Protein AF-A0A1B7IWR0-F1 (afdb_monomer_lite)

Radius of gyration: 14.82 Å; chains: 1; bounding box: 40×26×37 Å

Organism: NCBI:txid1354251

Sequence (80 aa):
MDDDALITSDFRTAIEKAIRNCMLRYEPRMSDVVVTAIAEDGYSPLELCFHIVAYMDFSNRKDVLEFDILLDNRQHWCVE

pLDDT: mean 70.98, std 13.64, range [36.72, 86.94]

InterPro domains:
  IPR017737 Type VI secretion system protein TssE1-like [TIGR03357] (8-78)

Secondary structure (DSSP, 8-state):
--HHHHHHHHHHHHHHHHHHHHHHHH-TTEEEEEEEEE--SSS-TT-EEEEEEEEEEETTEEEEEEEEEEE-SS------

Foldseek 3Di:
DCVVVVVLVVVLVVVQVVVQCVCCVVPVQFPGKDKDWDDPPPDDPQWTKIWIWTWGDDPNDTDIDTDMDIPDVPDPPDDD

Structure (mmCIF, N/CA/C/O backbone):
data_AF-A0A1B7IWR0-F1
#
_entry.id   AF-A0A1B7IWR0-F1
#
loop_
_atom_site.group_PDB
_atom_site.id
_atom_site.type_symbol
_atom_site.label_atom_id
_atom_site.label_alt_id
_atom_site.label_comp_id
_atom_site.label_asym_id
_atom_site.label_entity_id
_atom_site.label_seq_id
_atom_site.pdbx_PDB_ins_code
_atom_site.Cartn_x
_atom_site.Cartn_y
_atom_site.Cartn_z
_atom_site.occupancy
_atom_site.B_iso_or_equiv
_atom_site.auth_seq_id
_atom_site.auth_comp_id
_atom_site.auth_asym_id
_atom_site.auth_atom_id
_atom_site.pdbx_PDB_model_num
ATOM 1 N N . MET A 1 1 ? 22.980 -7.501 -18.310 1.00 46.19 1 MET A N 1
ATOM 2 C CA . MET A 1 1 ? 22.820 -6.066 -17.990 1.00 46.19 1 MET A CA 1
ATOM 3 C C . MET A 1 1 ? 21.393 -5.974 -17.512 1.00 46.19 1 MET A C 1
ATOM 5 O O . MET A 1 1 ? 20.484 -5.871 -18.321 1.00 46.19 1 MET A O 1
ATOM 9 N N . ASP A 1 2 ? 21.229 -6.234 -16.2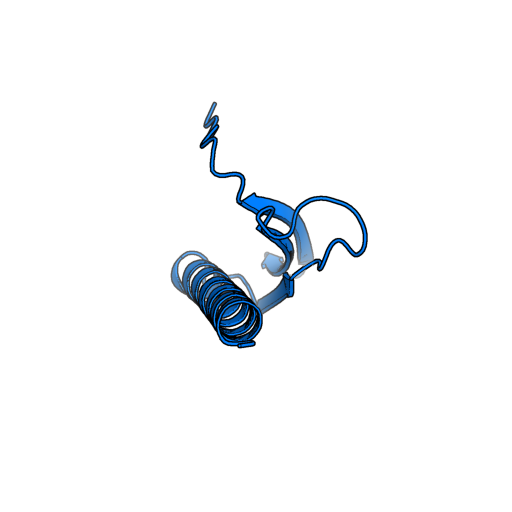20 1.00 52.81 2 ASP A N 1
ATOM 10 C CA . ASP A 1 2 ? 19.979 -6.633 -15.557 1.00 52.81 2 ASP A CA 1
ATOM 11 C C . ASP A 1 2 ? 19.523 -5.534 -14.580 1.00 52.81 2 ASP A C 1
ATOM 13 O O . ASP A 1 2 ? 18.729 -5.761 -13.672 1.00 52.81 2 ASP A O 1
ATOM 17 N N . ASP A 1 3 ? 20.057 -4.324 -14.765 1.00 54.16 3 ASP A N 1
ATOM 18 C CA . ASP A 1 3 ? 19.802 -3.152 -13.933 1.00 54.16 3 ASP A CA 1
ATOM 19 C C . ASP A 1 3 ? 18.350 -2.665 -14.033 1.00 54.16 3 ASP A C 1
ATOM 21 O O . ASP A 1 3 ? 17.814 -2.149 -13.059 1.00 54.16 3 ASP A O 1
ATOM 25 N N . ASP A 1 4 ? 17.683 -2.869 -15.171 1.00 55.41 4 ASP A N 1
ATOM 26 C CA . ASP A 1 4 ? 16.315 -2.383 -15.391 1.00 55.41 4 ASP A CA 1
ATOM 27 C C . ASP A 1 4 ? 15.299 -3.115 -14.495 1.00 55.41 4 ASP A C 1
ATOM 29 O O . ASP A 1 4 ? 14.521 -2.484 -13.787 1.00 55.41 4 ASP A O 1
ATOM 33 N N . ALA A 1 5 ? 15.393 -4.448 -14.404 1.00 56.41 5 ALA A N 1
ATOM 34 C CA . ALA A 1 5 ? 14.513 -5.256 -13.557 1.00 56.41 5 ALA A CA 1
ATOM 35 C C . ALA A 1 5 ? 14.721 -4.991 -12.052 1.00 56.41 5 ALA A C 1
ATOM 37 O O . ALA A 1 5 ? 13.760 -5.023 -11.277 1.00 56.41 5 ALA A O 1
ATOM 38 N N . LEU A 1 6 ? 15.962 -4.694 -11.644 1.00 57.75 6 LEU A N 1
ATOM 39 C CA . LEU A 1 6 ? 16.288 -4.280 -10.278 1.00 57.75 6 LEU A CA 1
ATOM 40 C C . LEU A 1 6 ? 15.640 -2.927 -9.965 1.00 57.75 6 LEU A C 1
ATOM 42 O O . LEU A 1 6 ? 14.856 -2.838 -9.021 1.00 57.75 6 LEU A O 1
ATOM 46 N N . ILE A 1 7 ? 15.839 -1.924 -10.825 1.00 61.06 7 ILE A N 1
ATOM 47 C CA . ILE A 1 7 ? 15.262 -0.584 -10.653 1.00 61.06 7 ILE A CA 1
ATOM 48 C C . ILE A 1 7 ? 13.727 -0.633 -10.619 1.00 61.06 7 ILE A C 1
ATOM 50 O O . ILE A 1 7 ? 13.113 0.033 -9.782 1.00 61.06 7 ILE A O 1
ATOM 54 N N . THR A 1 8 ? 13.082 -1.444 -11.463 1.00 62.09 8 THR A N 1
ATOM 55 C CA . THR A 1 8 ? 11.621 -1.620 -11.435 1.00 62.09 8 THR A CA 1
ATOM 56 C C . THR A 1 8 ? 11.151 -2.247 -10.121 1.00 62.09 8 THR A C 1
ATOM 58 O O . THR A 1 8 ? 10.133 -1.828 -9.569 1.00 62.09 8 THR A O 1
ATOM 61 N N . SER A 1 9 ? 11.885 -3.222 -9.578 1.00 66.56 9 SER A N 1
ATOM 62 C CA . SER A 1 9 ? 11.545 -3.856 -8.296 1.00 66.56 9 SER A CA 1
ATOM 63 C C . SER A 1 9 ? 11.704 -2.902 -7.101 1.00 66.56 9 SER A C 1
ATOM 65 O O . SER A 1 9 ? 10.829 -2.842 -6.227 1.00 66.56 9 SER A O 1
ATOM 67 N N . ASP A 1 10 ? 12.754 -2.078 -7.109 1.00 72.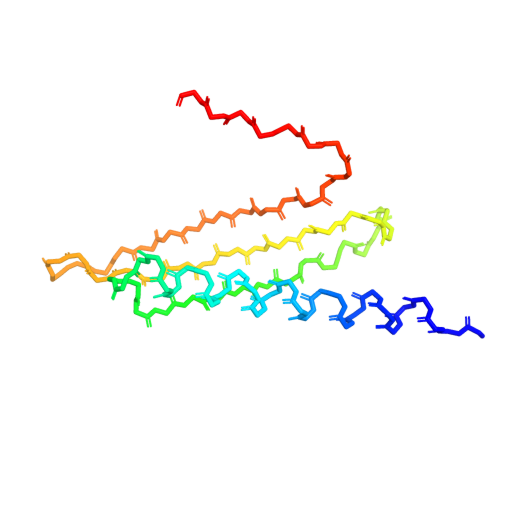50 10 ASP A N 1
ATOM 68 C CA . ASP A 1 10 ? 12.982 -1.023 -6.122 1.00 72.50 10 ASP A CA 1
ATOM 69 C C . ASP A 1 10 ? 11.898 0.060 -6.209 1.00 72.50 10 ASP A C 1
ATOM 71 O O . ASP A 1 10 ? 11.367 0.499 -5.184 1.00 72.50 10 ASP A O 1
ATOM 75 N N . PHE A 1 11 ? 11.498 0.445 -7.426 1.00 75.25 11 PHE A N 1
ATOM 76 C CA . PHE A 1 11 ? 10.430 1.418 -7.651 1.00 75.25 11 PHE A CA 1
ATOM 77 C C . PHE A 1 11 ? 9.081 0.914 -7.130 1.00 75.25 11 PHE A C 1
ATOM 79 O O . PHE A 1 11 ? 8.393 1.631 -6.405 1.00 75.25 11 PHE A O 1
ATOM 86 N N . ARG A 1 12 ? 8.721 -0.342 -7.415 1.00 75.81 12 ARG A N 1
ATOM 87 C CA . ARG A 1 12 ? 7.487 -0.969 -6.908 1.00 75.81 12 ARG A CA 1
ATOM 88 C C . ARG A 1 12 ? 7.445 -0.987 -5.388 1.00 75.81 12 ARG A C 1
ATOM 90 O O . ARG A 1 12 ? 6.444 -0.586 -4.801 1.00 75.81 12 ARG A O 1
ATOM 97 N N . THR A 1 13 ? 8.557 -1.361 -4.762 1.00 79.00 13 THR A N 1
ATOM 98 C CA . THR A 1 13 ? 8.699 -1.363 -3.301 1.00 79.00 13 THR A CA 1
ATOM 99 C C . THR A 1 13 ? 8.608 0.052 -2.717 1.00 79.00 13 THR A C 1
ATOM 101 O O . THR A 1 13 ? 8.030 0.257 -1.647 1.00 79.00 13 THR A O 1
ATOM 104 N N . ALA A 1 14 ? 9.169 1.054 -3.400 1.00 83.19 14 ALA A N 1
ATOM 105 C CA . ALA A 1 14 ? 9.082 2.449 -2.979 1.00 83.19 14 ALA A CA 1
ATOM 106 C C . ALA A 1 14 ? 7.642 2.983 -3.060 1.00 83.19 14 ALA A C 1
ATOM 108 O O . ALA A 1 14 ? 7.185 3.634 -2.118 1.00 83.19 14 ALA A O 1
ATOM 109 N N . ILE A 1 15 ? 6.918 2.671 -4.140 1.00 81.81 15 ILE A N 1
ATOM 110 C CA . ILE A 1 15 ? 5.509 3.043 -4.325 1.00 81.81 15 ILE A CA 1
ATOM 111 C C . ILE A 1 15 ? 4.622 2.345 -3.289 1.00 81.81 15 ILE A C 1
ATOM 113 O O . ILE A 1 15 ? 3.815 3.011 -2.646 1.00 81.81 15 ILE A O 1
ATOM 117 N N . GLU A 1 16 ? 4.823 1.048 -3.045 1.00 83.25 16 GLU A N 1
ATOM 118 C CA . GLU A 1 16 ? 4.111 0.281 -2.013 1.00 83.25 16 GLU A CA 1
ATOM 119 C C . GLU A 1 16 ? 4.208 0.966 -0.640 1.00 83.25 16 GLU A C 1
ATOM 121 O O . GLU A 1 16 ? 3.201 1.264 0.013 1.00 83.25 16 GLU A O 1
ATOM 126 N N . LYS A 1 17 ? 5.437 1.308 -0.234 1.00 84.25 17 LYS A N 1
ATOM 127 C CA . LYS A 1 17 ? 5.702 2.025 1.018 1.00 84.25 17 LYS A CA 1
ATOM 128 C C . LYS A 1 17 ? 5.093 3.422 1.021 1.00 84.25 17 LYS A C 1
ATOM 130 O O . LYS A 1 17 ? 4.568 3.843 2.051 1.00 84.25 17 LYS A O 1
ATOM 135 N N . ALA A 1 18 ? 5.164 4.145 -0.096 1.00 85.50 18 ALA A N 1
ATOM 136 C CA . ALA A 1 18 ? 4.607 5.487 -0.208 1.00 85.50 18 ALA A CA 1
ATOM 137 C C . ALA A 1 18 ? 3.082 5.473 -0.050 1.00 85.50 18 ALA A C 1
ATOM 139 O O . ALA A 1 18 ? 2.557 6.244 0.751 1.00 85.50 18 ALA A O 1
ATOM 140 N N . ILE A 1 19 ? 2.385 4.563 -0.737 1.00 83.50 19 ILE A N 1
ATOM 141 C CA . ILE A 1 19 ? 0.931 4.383 -0.642 1.00 83.50 19 ILE A CA 1
ATOM 142 C C . ILE A 1 19 ? 0.544 4.030 0.792 1.00 83.50 19 ILE A C 1
ATOM 144 O O . ILE A 1 19 ? -0.287 4.719 1.382 1.00 83.50 19 ILE A O 1
ATOM 148 N N . ARG A 1 20 ? 1.192 3.018 1.385 1.00 84.38 20 ARG A N 1
ATOM 149 C CA . ARG A 1 20 ? 0.930 2.605 2.770 1.00 84.38 20 ARG A CA 1
ATOM 150 C C . ARG A 1 20 ? 1.106 3.767 3.745 1.00 84.38 20 ARG A C 1
ATOM 152 O O . ARG A 1 20 ? 0.246 4.007 4.588 1.00 84.38 20 ARG A O 1
ATOM 159 N N . ASN A 1 21 ? 2.205 4.507 3.618 1.00 84.06 21 ASN A N 1
ATOM 160 C CA . ASN A 1 21 ? 2.494 5.636 4.493 1.00 84.06 21 ASN A CA 1
ATOM 161 C C . ASN A 1 21 ? 1.504 6.792 4.290 1.00 84.06 21 ASN A C 1
ATOM 163 O O . ASN A 1 21 ? 1.065 7.392 5.264 1.00 84.06 21 ASN A O 1
ATOM 167 N N . CYS A 1 22 ? 1.116 7.096 3.049 1.00 84.06 22 CYS A N 1
ATOM 168 C CA . CYS A 1 22 ? 0.097 8.104 2.758 1.00 84.06 22 CYS A CA 1
ATOM 169 C C . CYS A 1 22 ? -1.253 7.718 3.368 1.00 84.06 22 CYS A C 1
ATOM 171 O O . CYS A 1 22 ? -1.837 8.522 4.086 1.00 84.06 22 CYS A O 1
ATOM 173 N N . MET A 1 23 ? -1.715 6.489 3.147 1.00 81.75 23 MET A N 1
ATOM 174 C CA . MET A 1 23 ? -2.984 5.978 3.674 1.00 81.75 23 MET A CA 1
ATOM 175 C C . MET A 1 23 ? -3.035 6.076 5.208 1.00 81.75 23 MET A C 1
ATOM 177 O O . MET A 1 23 ? -3.935 6.707 5.757 1.00 81.75 23 MET A O 1
ATOM 181 N N . LEU A 1 24 ? -2.002 5.573 5.898 1.00 78.81 24 LEU A N 1
ATOM 182 C CA . LEU A 1 24 ? -1.895 5.649 7.363 1.00 78.81 24 LEU A CA 1
ATOM 183 C C . LEU A 1 24 ? -1.772 7.088 7.888 1.00 78.81 24 LEU A C 1
ATOM 185 O O . LEU A 1 24 ? -2.232 7.391 8.988 1.00 78.81 24 LEU A O 1
ATOM 189 N N . ARG A 1 25 ? -1.136 7.982 7.122 1.00 81.50 25 ARG A N 1
ATOM 190 C CA . ARG A 1 25 ? -0.940 9.382 7.514 1.00 81.50 25 ARG A CA 1
ATOM 191 C C . ARG A 1 25 ? -2.203 10.220 7.356 1.00 81.50 25 ARG A C 1
ATOM 193 O O . ARG A 1 25 ? -2.458 11.074 8.201 1.00 81.50 25 ARG A O 1
ATOM 200 N N . TYR A 1 26 ? -2.929 10.041 6.258 1.00 80.38 26 TYR A N 1
ATOM 201 C CA . TYR A 1 26 ? -4.114 10.841 5.957 1.00 80.38 26 TYR A CA 1
ATOM 202 C C . TYR A 1 26 ? -5.361 10.304 6.653 1.00 80.38 26 TYR A C 1
ATOM 204 O O . TYR A 1 26 ? -6.209 11.102 7.040 1.00 80.38 26 TYR A O 1
ATOM 212 N N . GLU A 1 27 ? -5.445 8.992 6.879 1.00 75.31 27 GLU A N 1
ATOM 213 C CA . GLU A 1 27 ? -6.646 8.360 7.413 1.00 75.31 27 GLU A CA 1
ATOM 214 C C . GLU A 1 27 ? -6.311 7.493 8.647 1.00 75.31 27 GLU A C 1
ATOM 216 O O . GLU A 1 27 ? -6.232 6.268 8.564 1.00 75.31 27 GLU A O 1
ATOM 221 N N . PRO A 1 28 ? -6.150 8.102 9.842 1.00 72.88 28 P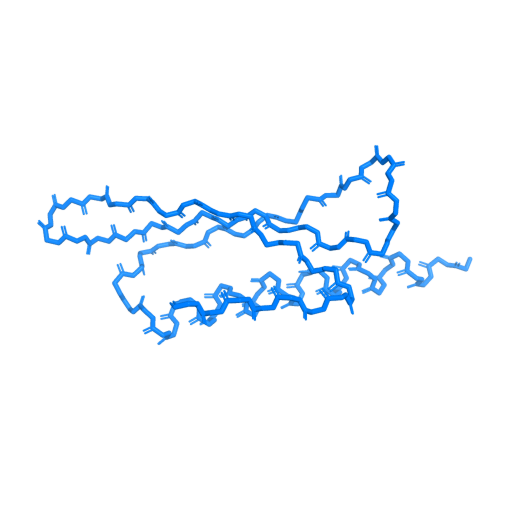RO A N 1
ATOM 222 C CA . PRO A 1 28 ? -5.679 7.426 11.063 1.00 72.88 28 PRO A CA 1
ATOM 223 C C . PRO A 1 28 ? -6.644 6.364 11.622 1.00 72.88 28 PRO A C 1
ATOM 225 O O . PRO A 1 28 ? -6.333 5.697 12.604 1.00 72.88 28 PRO A O 1
ATOM 228 N N . ARG A 1 29 ? -7.833 6.228 11.023 1.00 76.69 29 ARG A N 1
ATOM 229 C CA . ARG A 1 29 ? -8.817 5.173 11.321 1.00 76.69 29 ARG A CA 1
ATOM 230 C C . ARG A 1 29 ? -8.485 3.848 10.622 1.00 76.69 29 ARG A C 1
ATOM 232 O O . ARG A 1 29 ? -9.068 2.818 10.960 1.00 76.69 29 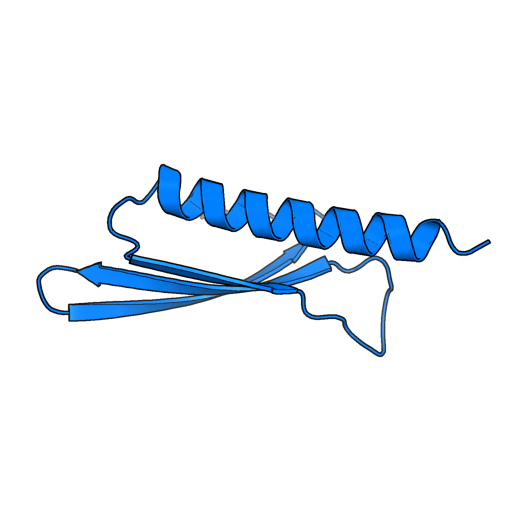ARG A O 1
ATOM 239 N N . MET A 1 30 ? -7.568 3.866 9.652 1.00 78.62 30 MET A N 1
ATOM 240 C CA . MET A 1 30 ? -7.031 2.658 9.034 1.00 78.62 30 MET A CA 1
ATOM 241 C C . MET A 1 30 ? -6.150 1.919 10.044 1.00 78.62 30 MET A C 1
ATOM 243 O O . MET A 1 30 ? -5.149 2.449 10.519 1.00 78.62 30 MET A O 1
ATOM 247 N N . SER A 1 31 ? -6.541 0.694 10.382 1.00 77.19 31 SER A N 1
ATOM 248 C CA . SER A 1 31 ? -5.799 -0.184 11.289 1.00 77.19 31 SER A CA 1
ATOM 249 C C . SER A 1 31 ? -4.651 -0.893 10.584 1.00 77.19 31 SER A C 1
ATOM 251 O O . SER A 1 31 ? -3.598 -1.095 11.183 1.00 77.19 31 SER A O 1
ATOM 253 N N . ASP A 1 32 ? -4.849 -1.278 9.324 1.00 80.31 32 ASP A N 1
ATOM 254 C CA . ASP A 1 32 ? -3.808 -1.914 8.526 1.00 80.31 32 ASP A CA 1
ATOM 255 C C . ASP A 1 32 ? -4.028 -1.658 7.036 1.00 80.31 32 ASP A C 1
ATOM 257 O O . ASP A 1 32 ? -5.158 -1.474 6.591 1.00 80.31 32 ASP A O 1
ATOM 261 N N . VAL A 1 33 ? -2.940 -1.622 6.270 1.00 82.44 33 VAL A N 1
ATOM 262 C CA . VAL A 1 33 ? -2.977 -1.437 4.819 1.00 82.44 33 VAL A CA 1
ATOM 263 C C . VAL A 1 33 ? -1.975 -2.397 4.202 1.00 82.44 33 VAL A C 1
ATOM 265 O O . VAL A 1 33 ? -0.769 -2.299 4.455 1.00 82.44 33 VAL A O 1
ATOM 268 N N . VAL A 1 34 ? -2.490 -3.299 3.377 1.00 85.88 34 VAL A N 1
ATOM 269 C CA . VAL A 1 34 ? -1.729 -4.253 2.582 1.00 85.88 34 VAL A CA 1
ATOM 270 C C . VAL A 1 34 ? -1.720 -3.746 1.151 1.00 85.88 34 VAL A C 1
ATOM 272 O O . VAL A 1 34 ? -2.768 -3.575 0.537 1.00 85.88 34 VAL A O 1
ATOM 275 N N . VAL A 1 35 ? -0.529 -3.496 0.622 1.00 84.25 35 VAL A N 1
ATOM 276 C CA . VAL A 1 35 ? -0.334 -3.119 -0.777 1.00 84.25 35 VAL A CA 1
ATOM 277 C C . VAL A 1 35 ? 0.448 -4.251 -1.425 1.00 84.25 35 VAL A C 1
ATOM 279 O O . VAL A 1 35 ? 1.485 -4.647 -0.907 1.00 84.25 35 VAL A O 1
ATOM 282 N N . THR A 1 36 ? -0.077 -4.810 -2.510 1.00 84.44 36 THR A N 1
ATOM 283 C CA . THR A 1 36 ? 0.530 -5.929 -3.236 1.00 84.44 36 THR A CA 1
ATOM 284 C C . THR A 1 36 ? 0.759 -5.511 -4.675 1.00 84.44 36 THR A C 1
ATOM 286 O O . THR A 1 36 ? -0.182 -5.175 -5.390 1.00 84.44 36 THR A O 1
ATOM 289 N N . ALA A 1 37 ? 2.011 -5.530 -5.120 1.00 77.69 37 ALA A N 1
ATOM 290 C CA . ALA A 1 37 ? 2.322 -5.260 -6.513 1.00 77.69 37 ALA A CA 1
ATOM 291 C C . ALA A 1 37 ? 1.941 -6.472 -7.382 1.00 77.69 37 ALA A C 1
ATOM 293 O O . ALA A 1 37 ? 2.476 -7.565 -7.199 1.00 77.69 37 ALA A O 1
ATOM 294 N N . ILE A 1 38 ? 1.041 -6.277 -8.347 1.00 76.44 38 ILE A N 1
ATOM 295 C CA . ILE A 1 38 ? 0.635 -7.321 -9.293 1.00 76.44 38 ILE A CA 1
ATOM 296 C C . ILE A 1 38 ? 1.660 -7.334 -10.423 1.00 76.44 38 ILE A C 1
ATOM 298 O O . ILE A 1 38 ? 1.727 -6.411 -11.233 1.00 76.44 38 ILE A O 1
ATOM 302 N N . ALA A 1 39 ? 2.553 -8.321 -10.445 1.00 64.56 39 ALA A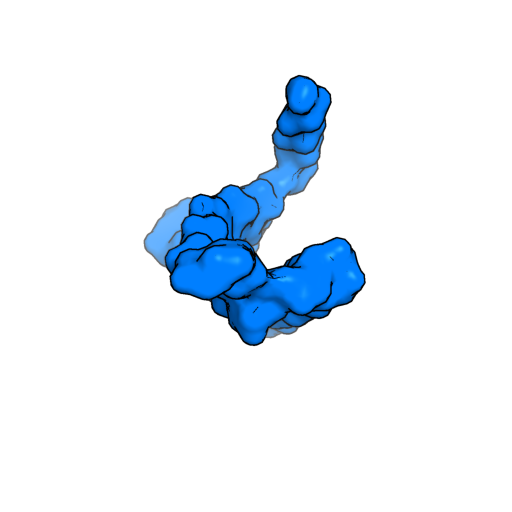 N 1
ATOM 303 C CA . ALA A 1 39 ? 3.408 -8.546 -11.604 1.00 64.56 39 ALA A CA 1
ATOM 304 C C . ALA A 1 39 ? 2.565 -9.250 -12.668 1.00 64.56 39 ALA A C 1
ATOM 306 O O . ALA A 1 39 ? 2.300 -10.443 -12.545 1.00 64.56 39 ALA A O 1
ATOM 307 N N . GLU A 1 40 ? 2.095 -8.507 -13.670 1.00 57.66 40 GLU A N 1
ATOM 308 C CA . GLU A 1 40 ? 1.448 -9.118 -14.827 1.00 57.66 40 GLU A CA 1
ATOM 309 C C . GLU A 1 40 ? 2.505 -9.874 -15.636 1.00 57.66 40 GLU A C 1
ATOM 311 O O . GLU A 1 40 ? 3.246 -9.318 -16.447 1.00 57.66 40 GLU A O 1
ATOM 316 N N . ASP A 1 41 ? 2.601 -11.173 -15.358 1.00 53.22 41 ASP A N 1
ATOM 317 C CA . ASP A 1 41 ? 3.366 -12.155 -16.121 1.00 53.22 41 ASP A CA 1
ATOM 318 C C . ASP A 1 41 ? 2.665 -12.353 -17.478 1.00 53.22 41 ASP A C 1
ATOM 320 O O . ASP A 1 41 ? 1.934 -13.315 -17.699 1.00 53.22 41 ASP A O 1
ATOM 324 N N . GLY A 1 42 ? 2.751 -11.367 -18.374 1.00 52.84 42 GLY A N 1
ATOM 325 C CA . GLY A 1 42 ? 2.147 -11.518 -19.697 1.00 52.84 42 GLY A CA 1
ATOM 326 C C . GLY A 1 42 ? 2.169 -10.305 -20.610 1.00 52.84 42 GLY A C 1
ATOM 327 O O . GLY A 1 42 ? 2.468 -10.466 -21.791 1.00 52.84 42 GLY A O 1
ATOM 328 N N . TYR A 1 43 ? 1.870 -9.103 -20.120 1.00 48.53 43 TYR A N 1
ATOM 329 C CA . TYR A 1 43 ? 1.701 -7.941 -20.992 1.00 48.53 43 TYR A CA 1
ATOM 330 C C . TYR A 1 43 ? 2.214 -6.675 -20.291 1.00 48.53 43 TYR A C 1
ATOM 332 O O . TYR A 1 43 ? 1.752 -6.320 -19.221 1.00 48.53 43 TYR A O 1
ATOM 340 N N . SER A 1 44 ? 3.209 -6.031 -20.909 1.00 53.81 44 SER A N 1
ATOM 341 C CA . SER A 1 44 ? 3.809 -4.736 -20.539 1.00 53.81 44 SER A CA 1
ATOM 342 C C . SER A 1 44 ? 4.636 -4.667 -19.234 1.00 53.81 44 SER A C 1
ATOM 344 O O . SER A 1 44 ? 4.097 -4.396 -18.166 1.00 53.81 44 SER A O 1
ATOM 346 N N . PRO A 1 45 ? 5.986 -4.698 -19.302 1.00 56.19 45 PRO A N 1
ATOM 347 C CA . PRO A 1 45 ? 6.866 -4.412 -18.150 1.00 56.19 45 PRO A CA 1
ATOM 348 C C . PRO A 1 45 ? 6.757 -2.974 -17.595 1.00 56.19 45 PRO A C 1
ATOM 350 O O . PRO A 1 45 ? 7.426 -2.630 -16.624 1.00 56.19 45 PRO A O 1
ATOM 353 N N . LEU A 1 46 ? 5.942 -2.126 -18.227 1.00 59.50 46 LEU A N 1
ATOM 354 C CA . LEU A 1 46 ? 5.747 -0.715 -17.897 1.00 59.50 46 LEU A CA 1
ATOM 355 C C . LEU A 1 46 ? 4.433 -0.451 -17.145 1.00 59.50 46 LEU A C 1
ATOM 357 O O . LEU A 1 46 ? 4.258 0.654 -16.637 1.00 59.50 46 LEU A O 1
ATOM 361 N N . GLU A 1 47 ? 3.520 -1.425 -17.078 1.00 64.50 47 GLU A N 1
ATOM 362 C CA . GLU A 1 47 ? 2.242 -1.272 -16.377 1.00 64.50 47 GLU A CA 1
ATOM 363 C C . GLU A 1 47 ? 2.418 -1.670 -14.909 1.00 64.50 47 GLU A C 1
ATOM 365 O O . GLU A 1 47 ? 2.764 -2.800 -14.560 1.00 64.50 47 GLU A O 1
ATOM 370 N N . LEU A 1 48 ? 2.255 -0.687 -14.025 1.00 73.69 48 LEU A N 1
ATOM 371 C CA . LEU A 1 48 ? 2.473 -0.849 -12.595 1.00 73.69 48 LEU A CA 1
ATOM 372 C C . LEU A 1 48 ? 1.125 -0.988 -11.886 1.00 73.69 48 LEU A C 1
ATOM 374 O O . LEU A 1 48 ? 0.552 -0.007 -11.416 1.00 73.69 48 LEU A O 1
ATOM 378 N N . CYS A 1 49 ? 0.631 -2.221 -11.803 1.00 78.62 49 CYS A N 1
ATOM 379 C CA . CYS A 1 49 ? -0.572 -2.559 -11.048 1.00 78.62 49 CYS A CA 1
ATOM 380 C C . CYS A 1 49 ? -0.260 -2.823 -9.568 1.00 78.62 49 CYS A C 1
ATOM 382 O O . CYS A 1 49 ? 0.660 -3.576 -9.224 1.00 78.62 49 CYS A O 1
ATOM 384 N N . PHE A 1 50 ? -1.071 -2.243 -8.685 1.00 82.25 50 PHE A N 1
ATOM 385 C CA . PHE A 1 50 ? -1.033 -2.462 -7.244 1.00 82.25 50 PHE A CA 1
ATOM 386 C C . PHE A 1 50 ? -2.434 -2.744 -6.723 1.00 82.25 50 PHE A C 1
ATOM 388 O O . PHE A 1 50 ? -3.330 -1.919 -6.865 1.00 82.25 50 PHE A O 1
ATOM 395 N N . HIS A 1 51 ? -2.592 -3.875 -6.056 1.00 85.94 51 HIS A N 1
ATOM 396 C CA . HIS A 1 51 ? -3.790 -4.193 -5.303 1.00 85.94 51 HIS A CA 1
ATOM 397 C C . HIS A 1 51 ? -3.651 -3.656 -3.881 1.00 85.94 51 HIS A C 1
ATOM 399 O O . HIS A 1 51 ? -2.643 -3.923 -3.216 1.00 85.94 51 HIS A O 1
ATOM 405 N N . ILE A 1 52 ? -4.633 -2.896 -3.405 1.00 86.00 52 ILE A N 1
ATOM 406 C CA . ILE A 1 52 ? -4.612 -2.294 -2.073 1.00 86.00 52 ILE A CA 1
ATOM 407 C C . ILE A 1 52 ? -5.813 -2.781 -1.284 1.00 86.00 52 ILE A C 1
ATOM 409 O O . ILE A 1 52 ? -6.958 -2.585 -1.681 1.00 86.00 52 ILE A O 1
ATOM 413 N N . VAL A 1 53 ? -5.527 -3.343 -0.113 1.00 86.62 53 VAL A N 1
ATOM 414 C CA . VAL A 1 53 ? -6.519 -3.743 0.880 1.00 86.62 53 VAL A CA 1
ATOM 415 C C . VAL A 1 53 ? -6.243 -2.965 2.158 1.00 86.62 53 VAL A C 1
ATOM 417 O O . VAL A 1 53 ? -5.235 -3.184 2.829 1.00 86.62 53 VAL A O 1
ATOM 420 N N . ALA A 1 54 ? -7.130 -2.041 2.501 1.00 85.81 54 ALA A N 1
ATOM 421 C CA . ALA A 1 54 ? -7.079 -1.273 3.733 1.00 85.81 54 ALA A CA 1
ATOM 422 C C . ALA A 1 54 ? -8.179 -1.732 4.693 1.00 85.81 54 ALA A C 1
ATOM 424 O O . ALA A 1 54 ? -9.347 -1.845 4.333 1.00 85.81 54 ALA A O 1
ATOM 425 N N . TYR A 1 55 ? -7.804 -1.963 5.942 1.00 84.06 55 TYR A N 1
ATOM 426 C CA . TYR A 1 55 ? -8.705 -2.299 7.033 1.00 84.06 55 TYR A CA 1
ATOM 427 C C . TYR A 1 55 ? -8.949 -1.047 7.860 1.00 84.06 55 TYR A C 1
ATOM 429 O O . TYR A 1 55 ? -8.004 -0.433 8.356 1.00 84.06 55 TYR A O 1
ATOM 437 N N . MET A 1 56 ? -10.208 -0.678 8.044 1.00 81.38 56 MET A N 1
ATOM 438 C CA . MET A 1 56 ? -10.628 0.477 8.829 1.00 81.38 56 MET A CA 1
ATOM 439 C C . MET A 1 56 ? -11.488 0.022 9.996 1.00 81.38 56 MET A C 1
ATOM 441 O O . MET A 1 56 ? -12.346 -0.847 9.845 1.00 81.38 56 MET A O 1
ATOM 445 N N . ASP A 1 57 ? -11.271 0.624 11.164 1.00 76.75 57 ASP A N 1
ATOM 446 C CA . ASP A 1 57 ? -12.166 0.420 12.300 1.00 76.75 57 ASP A CA 1
ATOM 447 C C . ASP A 1 57 ? -13.142 1.595 12.367 1.00 76.75 57 ASP A C 1
ATOM 449 O O . ASP A 1 57 ? -12.778 2.727 12.703 1.00 76.75 57 ASP A O 1
ATOM 453 N N . PHE A 1 58 ? -14.388 1.341 11.974 1.00 73.62 58 PHE A N 1
ATOM 454 C CA . PHE A 1 58 ? -15.451 2.329 12.012 1.00 73.62 58 PHE A CA 1
ATOM 455 C C . PHE A 1 58 ? -16.456 1.949 13.093 1.00 73.62 58 PHE A C 1
ATOM 457 O O . PHE A 1 58 ? -17.316 1.095 12.900 1.00 73.62 58 PHE A O 1
ATOM 464 N N . SER A 1 59 ? -16.358 2.605 14.254 1.00 63.59 59 SER A N 1
ATOM 465 C CA . SER A 1 59 ? -17.337 2.510 15.350 1.00 63.59 59 SER A CA 1
ATOM 466 C C . SER A 1 59 ? -17.806 1.072 15.631 1.00 63.59 59 SER A C 1
ATOM 468 O O . SER A 1 59 ? -19.004 0.783 15.588 1.00 63.59 59 SER A O 1
ATOM 470 N N . ASN A 1 60 ? -16.856 0.172 15.923 1.00 64.69 60 ASN A N 1
ATOM 471 C CA . ASN A 1 60 ? -17.104 -1.235 16.270 1.00 64.69 60 ASN A CA 1
ATOM 472 C C . ASN A 1 60 ? -17.501 -2.141 15.081 1.00 64.69 60 ASN A C 1
ATOM 474 O O . ASN A 1 60 ? -18.013 -3.249 15.283 1.00 64.69 60 ASN A O 1
ATOM 478 N N . ARG A 1 61 ? -17.259 -1.692 13.845 1.00 69.06 61 ARG A N 1
ATOM 479 C CA . ARG A 1 61 ? -17.293 -2.503 12.623 1.00 69.06 61 ARG A CA 1
ATOM 480 C C . ARG A 1 61 ? -15.934 -2.433 11.936 1.00 69.06 61 ARG A C 1
ATOM 482 O O . ARG A 1 61 ? -15.366 -1.357 11.778 1.00 69.06 61 ARG A O 1
ATOM 489 N N . LYS A 1 62 ? -15.418 -3.603 11.559 1.00 72.19 62 LYS A N 1
ATOM 490 C CA . LYS A 1 62 ? -14.245 -3.706 10.694 1.00 72.19 62 LYS A CA 1
ATOM 491 C C . LYS A 1 62 ? -14.728 -3.580 9.262 1.00 72.19 62 LYS A C 1
ATOM 493 O O . LYS A 1 62 ? -15.377 -4.498 8.764 1.00 72.19 62 LYS A O 1
ATOM 498 N N . ASP A 1 63 ? -14.428 -2.452 8.646 1.00 81.50 63 ASP A N 1
ATOM 499 C CA . ASP A 1 63 ? -14.666 -2.223 7.231 1.00 81.50 63 ASP A CA 1
ATOM 500 C C . ASP A 1 63 ? -13.380 -2.528 6.457 1.00 81.50 63 ASP A C 1
ATOM 502 O O . ASP A 1 63 ? -12.268 -2.253 6.915 1.00 81.50 63 ASP A O 1
ATOM 506 N N . VAL A 1 64 ? -13.540 -3.153 5.294 1.00 83.31 64 VAL A N 1
ATOM 507 C CA . VAL A 1 64 ? -12.455 -3.441 4.354 1.00 83.31 64 VAL A CA 1
ATOM 508 C C . VAL A 1 64 ? -12.680 -2.598 3.117 1.00 83.31 64 VAL A C 1
ATOM 510 O O . VAL A 1 64 ? -13.755 -2.631 2.522 1.00 83.31 64 VAL A O 1
ATOM 513 N N . LEU A 1 65 ? -11.649 -1.856 2.739 1.00 83.00 65 LEU A N 1
ATOM 514 C CA . LEU A 1 65 ? -11.577 -1.114 1.499 1.00 83.00 65 LEU A CA 1
ATOM 515 C C . LEU A 1 65 ? -10.582 -1.829 0.586 1.00 83.00 65 LEU A C 1
ATOM 517 O O . LEU A 1 65 ? -9.396 -1.892 0.894 1.00 83.00 65 LEU A O 1
ATOM 521 N N . GLU A 1 66 ? -11.076 -2.362 -0.524 1.00 86.94 66 GLU A N 1
ATOM 522 C CA . GLU A 1 66 ? -10.282 -3.066 -1.527 1.00 86.94 66 GLU A CA 1
ATOM 523 C C . GLU A 1 66 ? -10.396 -2.331 -2.862 1.00 86.94 66 GLU A C 1
ATOM 525 O O . GLU A 1 66 ? -11.502 -2.021 -3.309 1.00 86.94 66 GLU A O 1
ATOM 530 N N . PHE A 1 67 ? -9.257 -2.000 -3.467 1.00 83.19 67 PHE A N 1
ATOM 531 C CA . PHE A 1 67 ? -9.199 -1.350 -4.772 1.00 83.19 67 PHE A CA 1
ATOM 532 C C . PHE A 1 67 ? -7.847 -1.578 -5.444 1.00 83.19 67 PHE A C 1
ATOM 534 O O . PHE A 1 67 ? -6.808 -1.686 -4.791 1.00 83.19 67 PHE A O 1
ATOM 541 N N . ASP A 1 68 ? -7.866 -1.586 -6.770 1.00 82.50 68 ASP A N 1
ATOM 542 C CA . ASP A 1 68 ? -6.674 -1.671 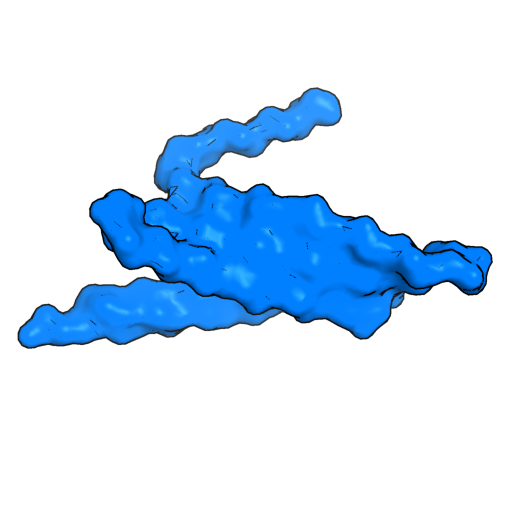-7.600 1.00 82.50 68 ASP A CA 1
ATOM 543 C C . ASP A 1 68 ? -6.263 -0.281 -8.089 1.00 82.50 68 ASP A C 1
ATOM 545 O O . ASP A 1 68 ? -7.093 0.536 -8.493 1.00 82.50 68 ASP A O 1
ATOM 549 N N . ILE A 1 69 ? -4.960 -0.014 -8.080 1.00 78.12 69 ILE A N 1
ATOM 550 C CA . ILE A 1 69 ? -4.362 1.139 -8.741 1.00 78.12 69 ILE A CA 1
ATOM 551 C C . ILE A 1 69 ? -3.506 0.628 -9.892 1.00 78.12 69 ILE A C 1
ATOM 553 O O . ILE A 1 69 ? -2.495 -0.039 -9.681 1.00 78.12 69 ILE A O 1
ATOM 557 N N . LEU A 1 70 ? -3.877 1.018 -11.105 1.00 78.06 70 LEU A N 1
ATOM 558 C CA . LEU A 1 70 ? -3.036 0.906 -12.287 1.00 78.06 70 LEU A CA 1
ATOM 559 C C . LEU A 1 70 ? -2.294 2.234 -12.480 1.00 78.06 70 LEU A C 1
ATOM 561 O O . LEU A 1 70 ? -2.900 3.254 -12.811 1.00 78.06 70 LEU A O 1
ATOM 565 N N . LEU A 1 71 ? -0.977 2.232 -12.275 1.00 69.44 71 LEU A N 1
ATOM 566 C CA . LEU A 1 71 ? -0.109 3.308 -12.745 1.00 69.44 71 LEU A CA 1
ATOM 567 C C . LEU A 1 71 ? 0.167 3.072 -14.235 1.00 69.44 71 LEU A C 1
ATOM 569 O O . LEU A 1 71 ? 1.184 2.488 -14.607 1.00 69.44 71 LEU A O 1
ATOM 573 N N . ASP A 1 72 ? -0.751 3.538 -15.079 1.00 65.00 72 ASP A N 1
ATOM 574 C CA . ASP A 1 72 ? -0.464 3.796 -16.488 1.00 65.00 72 ASP A CA 1
ATOM 575 C C . ASP A 1 72 ? 0.089 5.222 -16.624 1.00 65.00 72 ASP A C 1
ATOM 577 O O . ASP A 1 72 ? -0.348 6.160 -15.949 1.00 65.00 72 ASP A O 1
ATOM 581 N N . ASN A 1 73 ? 1.046 5.427 -17.529 1.00 53.41 73 ASN A N 1
ATOM 582 C CA . ASN A 1 73 ? 1.618 6.752 -17.790 1.00 53.41 73 ASN A CA 1
ATOM 583 C C . ASN A 1 73 ? 0.597 7.719 -18.443 1.00 53.41 73 ASN A C 1
ATOM 585 O O . ASN A 1 73 ? 0.921 8.869 -18.742 1.00 53.41 73 ASN A O 1
ATOM 589 N N . ARG A 1 74 ? -0.650 7.280 -18.663 1.00 53.59 74 ARG A N 1
ATOM 590 C CA . ARG A 1 74 ? -1.784 8.103 -19.098 1.00 53.59 74 ARG A CA 1
ATOM 591 C C . ARG A 1 74 ? -2.649 8.419 -17.883 1.00 53.59 74 ARG A C 1
ATOM 593 O O . ARG A 1 74 ? -3.641 7.760 -17.593 1.00 53.59 74 ARG A O 1
ATOM 600 N N . GLN A 1 75 ? -2.246 9.456 -17.158 1.00 46.75 75 GLN A N 1
ATOM 601 C CA . GLN A 1 75 ? -2.958 9.979 -15.995 1.00 46.75 75 GLN A CA 1
ATOM 602 C C . GLN A 1 75 ? -4.402 10.382 -16.350 1.00 46.75 75 GLN A C 1
ATOM 604 O O . GLN A 1 75 ? -4.653 11.509 -16.767 1.00 46.75 75 GLN A O 1
ATOM 609 N N . HIS A 1 76 ? -5.363 9.486 -16.143 1.00 43.72 76 HIS A N 1
ATOM 610 C CA . HIS A 1 76 ? -6.784 9.819 -16.080 1.00 43.72 76 HIS A CA 1
ATOM 611 C C . HIS A 1 76 ? -7.239 9.727 -14.624 1.00 43.72 76 HIS A C 1
ATOM 613 O O . HIS A 1 76 ? -7.890 8.773 -14.211 1.00 43.72 76 HIS A O 1
ATOM 619 N N . TRP A 1 77 ? -6.878 10.730 -13.825 1.00 42.44 77 TRP A N 1
ATOM 620 C CA . TRP A 1 77 ? -7.552 10.955 -12.552 1.00 42.44 77 TRP A CA 1
ATOM 621 C C . TRP A 1 77 ? -8.882 11.661 -12.865 1.00 42.44 77 TRP A C 1
ATOM 623 O O . TRP A 1 77 ? -8.912 12.852 -13.155 1.00 42.44 77 TRP A O 1
ATOM 633 N N . CYS A 1 78 ? -9.993 10.923 -12.896 1.00 44.88 78 CYS A N 1
ATOM 634 C CA . CYS A 1 78 ? -11.321 11.536 -12.823 1.00 44.88 78 CYS A CA 1
ATOM 635 C C . CYS A 1 78 ? -11.727 11.588 -11.355 1.00 44.88 78 CYS A C 1
ATOM 637 O O . CYS A 1 78 ? -11.995 10.561 -10.738 1.00 44.88 78 CYS A O 1
ATOM 639 N N . VAL A 1 79 ? -11.725 12.798 -10.806 1.00 47.25 79 VAL A N 1
ATOM 640 C CA . VAL A 1 79 ? -12.455 13.131 -9.585 1.00 47.25 79 VAL A CA 1
ATOM 641 C C . VAL A 1 79 ? -13.736 13.801 -10.075 1.00 47.25 79 VAL A C 1
ATOM 643 O O . VAL A 1 79 ? -13.675 14.930 -10.562 1.00 47.25 79 VAL A O 1
ATOM 646 N N . GLU A 1 80 ? -14.850 13.067 -10.046 1.00 36.72 80 GLU A N 1
ATOM 647 C CA . GLU A 1 80 ? -16.207 13.635 -10.137 1.00 36.72 80 GLU A CA 1
ATOM 648 C C . GLU A 1 80 ? -16.716 14.014 -8.743 1.00 36.72 80 GLU A C 1
ATOM 650 O O . GLU A 1 80 ? -16.423 13.265 -7.780 1.00 36.72 80 GLU A O 1
#